Protein AF-A0AAW1MDN5-F1 (afdb_monomer_lite)

Organism: Popillia japonica (NCBI:txid7064)

InterPro domains:
  IPR041094 Brr2, N-terminal helicase PWI domain [PF18149] (1-44)

Radius of gyration: 27.02 Å; chains: 1; bounding box: 22×61×74 Å

Secondary structure (DSSP, 8-state):
-HHHHTSS--HHHHHHHHHHHH-GGGHHHHHHHHHTHHHHHHHHHHHHHHTT---------------PPP---

Foldseek 3Di:
DLCLLLDPDDLVVSLVVCCVVVNPVCVVVSVVCSVCSVVVNVVVVVVVVVVVDPPPPPPPPPPDPPDDDDDDD

Sequence (73 aa):
MFQILASNRSNNELQNELFEMLGFDAFELISEMLDNRKSIVDCGLNLFNSNAKKKPVENGYVKTTRKGPHITS

Structure (mmCIF, N/CA/C/O backbone):
data_AF-A0AAW1MDN5-F1
#
_entry.id   AF-A0AAW1MDN5-F1
#
loop_
_atom_site.group_PDB
_atom_site.id
_atom_site.type_symbol
_atom_site.label_atom_id
_atom_site.label_alt_id
_atom_site.label_comp_id
_atom_site.label_asym_id
_atom_site.label_entity_id
_atom_site.label_seq_id
_atom_site.pdbx_PDB_ins_code
_atom_site.Cartn_x
_atom_site.Cartn_y
_atom_site.Cartn_z
_atom_site.occupancy
_atom_site.B_iso_or_equiv
_atom_site.auth_seq_id
_atom_site.auth_comp_id
_atom_site.auth_asym_id
_atom_site.auth_atom_id
_atom_site.pdbx_PDB_model_num
ATOM 1 N N . MET A 1 1 ? -1.405 4.505 -5.769 1.00 71.88 1 MET A N 1
ATOM 2 C CA . MET A 1 1 ? -1.753 3.242 -5.081 1.00 71.88 1 MET A CA 1
ATOM 3 C C . MET A 1 1 ? -1.008 2.027 -5.632 1.00 71.88 1 MET A C 1
ATOM 5 O O . MET A 1 1 ? -0.123 1.542 -4.947 1.00 71.88 1 MET A O 1
ATOM 9 N N . PHE A 1 2 ? -1.258 1.565 -6.868 1.00 82.44 2 PHE A N 1
ATOM 10 C CA . PHE A 1 2 ? -0.553 0.385 -7.414 1.00 82.44 2 PHE A CA 1
ATOM 11 C C . PHE A 1 2 ? 0.978 0.534 -7.427 1.00 82.44 2 PHE A C 1
ATOM 13 O O . PHE A 1 2 ? 1.686 -0.400 -7.081 1.00 82.44 2 PHE A O 1
ATOM 20 N N . GLN A 1 3 ? 1.492 1.731 -7.733 1.00 85.50 3 GLN A N 1
ATOM 21 C CA . GLN A 1 3 ? 2.933 2.024 -7.703 1.00 85.50 3 GLN A CA 1
ATOM 22 C C . GLN A 1 3 ? 3.570 1.799 -6.321 1.00 85.50 3 GLN A C 1
ATOM 24 O O . GLN A 1 3 ? 4.721 1.387 -6.242 1.00 85.50 3 GLN A O 1
ATOM 29 N N . ILE A 1 4 ? 2.817 2.036 -5.243 1.00 87.50 4 ILE A N 1
ATOM 30 C CA . ILE A 1 4 ? 3.278 1.849 -3.861 1.00 87.50 4 ILE A CA 1
ATOM 31 C C . ILE A 1 4 ? 3.402 0.345 -3.585 1.00 87.50 4 ILE A C 1
ATOM 33 O O . ILE A 1 4 ? 4.471 -0.125 -3.201 1.00 87.50 4 ILE A O 1
ATOM 37 N N . LEU A 1 5 ? 2.371 -0.436 -3.927 1.00 87.88 5 LEU A N 1
ATOM 38 C CA . LEU A 1 5 ? 2.380 -1.900 -3.799 1.00 87.88 5 LEU A CA 1
ATOM 39 C C . LEU A 1 5 ? 3.426 -2.584 -4.696 1.00 87.88 5 LEU A C 1
ATOM 41 O O . LEU A 1 5 ? 4.044 -3.562 -4.279 1.00 87.88 5 LEU A O 1
ATOM 45 N N . ALA A 1 6 ? 3.650 -2.070 -5.905 1.00 87.56 6 ALA A N 1
ATOM 46 C CA . ALA A 1 6 ? 4.623 -2.598 -6.861 1.00 87.56 6 ALA A CA 1
ATOM 47 C C . ALA A 1 6 ? 6.065 -2.114 -6.612 1.00 87.56 6 ALA A C 1
ATOM 49 O O . ALA A 1 6 ? 6.984 -2.572 -7.288 1.00 87.56 6 ALA A O 1
ATOM 50 N N . SER A 1 7 ? 6.282 -1.192 -5.668 1.00 90.75 7 SER A N 1
ATOM 51 C CA . SER A 1 7 ? 7.626 -0.712 -5.324 1.00 90.75 7 SER A CA 1
ATOM 52 C C . SER A 1 7 ? 8.467 -1.826 -4.693 1.00 90.75 7 SER A C 1
ATOM 54 O O . SER A 1 7 ? 7.926 -2.821 -4.230 1.00 90.75 7 SER A O 1
ATOM 56 N N . ASN A 1 8 ? 9.791 -1.668 -4.616 1.00 88.81 8 ASN A N 1
ATOM 57 C CA . ASN A 1 8 ? 10.673 -2.657 -3.978 1.00 88.81 8 ASN A CA 1
ATOM 58 C C . ASN A 1 8 ? 10.807 -2.464 -2.450 1.00 88.81 8 ASN A C 1
ATOM 60 O O . ASN A 1 8 ? 11.713 -3.024 -1.837 1.00 88.81 8 ASN A O 1
ATOM 64 N N . ARG A 1 9 ? 9.938 -1.644 -1.840 1.00 92.00 9 ARG A N 1
ATOM 65 C CA . ARG A 1 9 ? 9.968 -1.340 -0.402 1.00 92.00 9 ARG A CA 1
ATOM 66 C C . ARG A 1 9 ? 9.466 -2.520 0.433 1.00 92.00 9 ARG A C 1
ATOM 68 O O . ARG A 1 9 ? 8.759 -3.414 -0.062 1.00 92.00 9 ARG A O 1
ATOM 75 N N . SER A 1 10 ? 9.852 -2.522 1.706 1.00 92.56 10 SER A N 1
ATOM 76 C CA . SER A 1 10 ? 9.414 -3.524 2.676 1.00 92.56 10 SER A CA 1
ATOM 77 C C . SER A 1 10 ? 7.942 -3.337 3.052 1.00 92.56 10 SER A C 1
ATOM 79 O O . SER A 1 10 ? 7.392 -2.243 2.942 1.00 92.56 10 SER A O 1
ATOM 81 N N . ASN A 1 11 ? 7.289 -4.403 3.526 1.00 90.88 11 ASN A N 1
ATOM 82 C CA . ASN A 1 11 ? 5.884 -4.314 3.929 1.00 90.88 11 ASN A CA 1
ATOM 83 C C . ASN A 1 11 ? 5.664 -3.279 5.044 1.00 90.88 11 ASN A C 1
ATOM 85 O O . ASN A 1 11 ? 4.653 -2.597 4.997 1.00 90.88 11 ASN A O 1
ATOM 89 N N . ASN A 1 12 ? 6.610 -3.112 5.977 1.00 93.19 12 ASN A N 1
ATOM 90 C CA . ASN A 1 12 ? 6.508 -2.133 7.067 1.00 93.19 12 ASN A CA 1
ATOM 91 C C . ASN A 1 12 ? 6.512 -0.688 6.546 1.00 93.19 12 ASN A C 1
ATOM 93 O O . ASN A 1 12 ? 5.693 0.122 6.968 1.00 93.19 12 ASN A O 1
ATOM 97 N N . GLU A 1 13 ? 7.403 -0.374 5.601 1.00 94.25 13 GLU A N 1
ATOM 98 C CA . GLU A 1 13 ? 7.447 0.950 4.965 1.00 94.25 13 GLU A CA 1
ATOM 99 C C . GLU A 1 13 ? 6.153 1.240 4.201 1.00 94.25 13 GLU A C 1
ATOM 101 O O . GLU A 1 13 ? 5.581 2.320 4.328 1.00 94.25 13 GLU A O 1
ATOM 106 N N . LEU A 1 14 ? 5.651 0.253 3.453 1.00 93.44 14 LEU A N 1
ATOM 107 C CA . LEU A 1 14 ? 4.391 0.388 2.725 1.00 93.44 14 LEU A CA 1
ATOM 108 C C . LEU A 1 14 ? 3.202 0.559 3.663 1.00 93.44 14 LEU A C 1
ATOM 110 O O . LEU A 1 14 ? 2.312 1.343 3.363 1.00 93.44 14 LEU A O 1
ATOM 114 N N . GLN A 1 15 ? 3.191 -0.147 4.791 1.00 93.88 15 GLN A N 1
ATOM 115 C CA . GLN A 1 15 ? 2.149 -0.021 5.803 1.00 93.88 15 GLN A CA 1
ATOM 116 C C . GLN A 1 15 ? 2.064 1.414 6.322 1.00 93.88 15 GLN A C 1
ATOM 118 O O . GLN A 1 15 ? 0.977 1.977 6.341 1.00 93.88 15 GLN A O 1
ATOM 123 N N . ASN A 1 16 ? 3.204 2.026 6.659 1.00 93.06 16 ASN A N 1
ATOM 124 C CA . ASN A 1 16 ? 3.251 3.404 7.147 1.00 93.06 16 ASN A CA 1
ATOM 125 C C . ASN A 1 16 ? 2.720 4.398 6.107 1.00 93.06 16 ASN A C 1
ATOM 127 O O . ASN A 1 16 ? 1.853 5.202 6.427 1.00 93.06 16 ASN A O 1
ATOM 131 N N . GLU A 1 17 ? 3.154 4.298 4.849 1.00 93.19 17 GLU A N 1
ATOM 132 C CA . GLU A 1 17 ? 2.643 5.176 3.785 1.00 93.19 17 GLU A CA 1
ATOM 133 C C . GLU A 1 17 ? 1.150 4.964 3.513 1.00 93.19 17 GLU A C 1
ATOM 135 O O . GLU A 1 17 ? 0.412 5.913 3.248 1.00 93.19 17 GLU A O 1
ATOM 140 N N . LEU A 1 18 ? 0.678 3.717 3.590 1.00 93.62 18 LEU A N 1
ATOM 141 C CA . LEU A 1 18 ? -0.739 3.404 3.450 1.00 93.62 18 LEU A CA 1
ATOM 142 C C . LEU A 1 18 ? -1.554 3.966 4.622 1.00 93.62 18 LEU A C 1
ATOM 144 O O . LEU A 1 18 ? -2.633 4.505 4.384 1.00 93.62 18 LEU A O 1
ATOM 148 N N . PHE A 1 19 ? -1.032 3.914 5.850 1.00 93.25 19 PHE A N 1
ATOM 149 C CA . PHE A 1 19 ? -1.656 4.536 7.018 1.00 93.25 19 PHE A CA 1
ATOM 150 C C . PHE A 1 19 ? -1.671 6.060 6.931 1.00 93.25 19 PHE A C 1
ATOM 152 O O . PHE A 1 19 ? -2.678 6.667 7.281 1.00 93.25 19 PHE A O 1
ATOM 159 N N . GLU A 1 20 ? -0.606 6.689 6.436 1.00 93.50 20 GLU A N 1
ATOM 160 C CA . GLU A 1 20 ? -0.565 8.141 6.233 1.00 93.50 20 GLU A CA 1
ATOM 161 C C . GLU A 1 20 ? -1.590 8.608 5.188 1.00 93.50 20 GLU A C 1
ATOM 163 O O . GLU A 1 20 ? -2.185 9.673 5.342 1.00 93.50 20 GLU A O 1
ATOM 168 N N . MET A 1 21 ? -1.837 7.812 4.141 1.00 92.19 21 MET A N 1
ATOM 169 C CA . MET A 1 21 ? -2.803 8.155 3.090 1.00 92.19 21 MET A CA 1
ATOM 170 C C . MET A 1 21 ? -4.257 7.827 3.445 1.00 92.19 21 MET A C 1
ATOM 172 O O . MET A 1 21 ? -5.153 8.595 3.099 1.00 92.19 21 MET A O 1
ATOM 176 N N . LEU A 1 22 ? -4.509 6.657 4.036 1.00 91.75 22 LEU A N 1
ATOM 177 C CA . LEU A 1 22 ? -5.864 6.146 4.281 1.00 91.75 22 LEU A CA 1
ATOM 178 C C . LEU A 1 22 ? -6.350 6.399 5.710 1.00 91.75 22 LEU A C 1
ATOM 180 O O . LEU A 1 22 ? -7.549 6.327 5.966 1.00 91.75 22 LEU A O 1
ATOM 184 N N . GLY A 1 23 ? -5.438 6.695 6.633 1.00 92.19 23 GLY A N 1
ATOM 185 C CA . GLY A 1 23 ? -5.726 6.774 8.056 1.00 92.19 23 GLY A CA 1
ATOM 186 C C . GLY A 1 23 ? -5.744 5.406 8.741 1.00 92.19 23 GLY A C 1
ATOM 187 O O . GLY A 1 23 ? -5.693 4.344 8.117 1.00 92.19 23 GLY A O 1
ATOM 188 N N . PHE A 1 24 ? -5.814 5.445 10.070 1.00 86.50 24 PHE A N 1
ATOM 189 C CA . PHE A 1 24 ? -5.761 4.257 10.924 1.00 86.50 24 PHE A CA 1
ATOM 190 C C . PHE A 1 24 ? -7.015 3.371 10.816 1.00 86.50 24 PHE A C 1
ATOM 192 O O . PHE A 1 24 ? -6.928 2.159 11.002 1.00 86.50 24 PHE A O 1
ATOM 199 N N . ASP A 1 25 ? -8.159 3.947 10.436 1.00 92.12 25 ASP A N 1
ATOM 200 C CA . ASP A 1 25 ? -9.426 3.221 10.262 1.00 92.12 25 ASP A CA 1
ATOM 201 C C . ASP A 1 25 ? -9.359 2.152 9.156 1.00 92.12 25 ASP A C 1
ATOM 203 O O . ASP A 1 25 ? -10.137 1.201 9.151 1.00 92.12 25 ASP A O 1
ATOM 207 N N . ALA A 1 26 ? -8.399 2.267 8.233 1.00 92.12 26 ALA A N 1
ATOM 208 C CA . ALA A 1 26 ? -8.192 1.326 7.137 1.00 92.12 26 ALA A CA 1
ATOM 20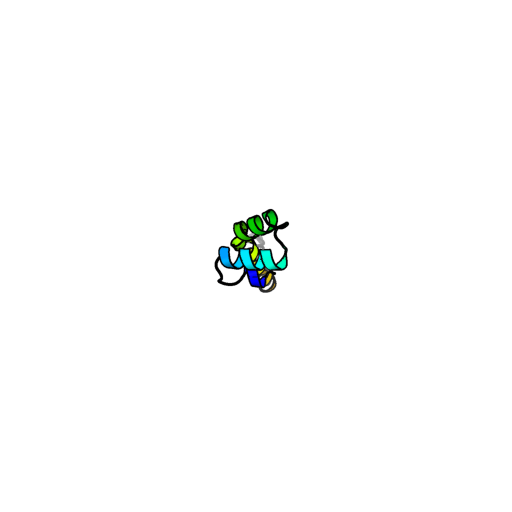9 C C . ALA A 1 26 ? -7.226 0.172 7.478 1.00 92.12 26 ALA A C 1
ATOM 211 O O . ALA A 1 26 ? -6.747 -0.497 6.565 1.00 92.12 26 ALA A O 1
ATOM 212 N N . PHE A 1 27 ? -6.923 -0.079 8.759 1.00 92.31 27 PHE A N 1
ATOM 213 C CA . PHE A 1 27 ? -5.962 -1.108 9.191 1.00 92.31 27 PHE A CA 1
ATOM 214 C C . PHE A 1 27 ? -6.208 -2.483 8.558 1.00 92.31 27 PHE A C 1
ATOM 216 O O . PHE A 1 27 ? -5.287 -3.079 8.000 1.00 92.31 27 PHE A O 1
ATOM 223 N N . GLU A 1 28 ? -7.447 -2.976 8.619 1.00 94.25 28 GLU A N 1
ATOM 224 C CA . GLU A 1 28 ? -7.800 -4.306 8.111 1.00 94.25 28 G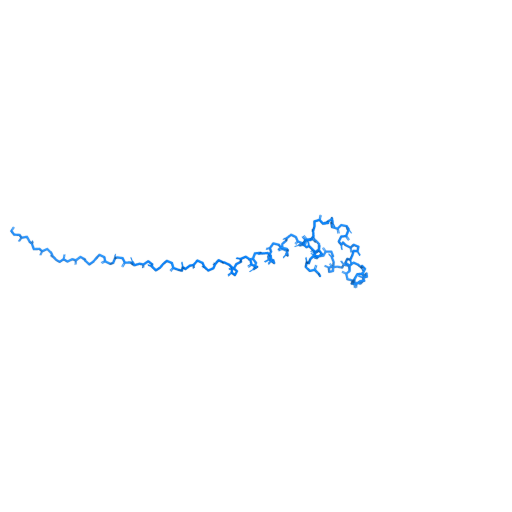LU A CA 1
ATOM 225 C C . GLU A 1 28 ? -7.567 -4.404 6.597 1.00 94.25 28 GLU A C 1
ATOM 227 O O . GLU A 1 28 ? -6.897 -5.325 6.129 1.00 94.25 28 GLU A O 1
ATOM 232 N N . LEU A 1 29 ? -7.992 -3.379 5.851 1.00 93.06 29 LEU A N 1
ATOM 233 C CA . LEU A 1 29 ? -7.771 -3.269 4.409 1.00 93.06 29 LEU A CA 1
ATOM 234 C C . LEU A 1 29 ? -6.277 -3.221 4.061 1.00 93.06 29 LEU A C 1
ATOM 236 O O . LEU A 1 29 ? -5.826 -3.909 3.147 1.00 93.06 29 LEU A O 1
ATOM 240 N N . ILE A 1 30 ? -5.500 -2.405 4.776 1.00 93.38 30 ILE A N 1
ATOM 241 C CA . ILE A 1 30 ? -4.054 -2.267 4.561 1.00 93.38 30 ILE A CA 1
ATOM 242 C C . ILE A 1 30 ? -3.352 -3.603 4.813 1.00 93.38 30 ILE A C 1
ATOM 244 O O . ILE A 1 30 ? -2.494 -4.006 4.025 1.00 93.38 30 ILE A O 1
ATOM 248 N N . SER A 1 31 ? -3.736 -4.300 5.882 1.00 93.50 31 SER A N 1
ATOM 249 C CA . SER A 1 31 ? -3.194 -5.609 6.237 1.00 93.50 31 SER A CA 1
ATOM 250 C C . SER A 1 31 ? -3.472 -6.640 5.140 1.00 93.50 31 SER A C 1
ATOM 252 O O . SER A 1 31 ? -2.538 -7.252 4.619 1.00 93.50 31 SER A O 1
ATOM 254 N N . GLU A 1 32 ? -4.727 -6.755 4.695 1.00 94.12 32 GLU A N 1
ATOM 255 C CA . GLU A 1 32 ? -5.125 -7.693 3.640 1.00 94.12 32 GLU A CA 1
ATOM 256 C C . GLU A 1 32 ? -4.447 -7.381 2.295 1.00 94.12 32 GLU A C 1
ATOM 258 O O . GLU A 1 32 ? -3.989 -8.290 1.591 1.00 94.12 32 GLU A O 1
ATOM 263 N N . MET A 1 33 ? -4.311 -6.095 1.946 1.00 92.88 33 MET A N 1
ATOM 264 C CA . MET A 1 33 ? -3.594 -5.669 0.741 1.00 92.88 33 MET A CA 1
ATOM 265 C C . MET A 1 33 ? -2.110 -6.042 0.780 1.00 92.88 33 MET A C 1
ATOM 267 O O . MET A 1 33 ? -1.551 -6.417 -0.253 1.00 92.88 33 MET A O 1
ATOM 271 N N . LEU A 1 34 ? -1.451 -5.918 1.935 1.00 92.88 34 LEU A N 1
ATOM 272 C CA . LEU A 1 34 ? -0.034 -6.261 2.070 1.00 92.88 34 LEU A CA 1
ATOM 273 C C . LEU A 1 34 ? 0.211 -7.766 2.117 1.00 92.88 34 LEU A C 1
ATOM 275 O O . LEU A 1 34 ? 1.221 -8.215 1.567 1.00 92.88 34 LEU A O 1
ATOM 279 N N . ASP A 1 35 ? -0.704 -8.531 2.711 1.00 94.81 35 ASP A N 1
ATOM 280 C CA . ASP A 1 35 ? -0.649 -9.995 2.724 1.00 94.81 35 ASP A CA 1
ATOM 281 C C . ASP A 1 35 ? -0.782 -10.555 1.296 1.00 94.81 35 ASP A C 1
ATOM 283 O O . ASP A 1 35 ? 0.019 -11.373 0.839 1.00 94.81 35 ASP A O 1
ATOM 287 N N . ASN A 1 36 ? -1.697 -9.980 0.508 1.00 94.06 36 ASN A N 1
ATOM 288 C CA . ASN A 1 36 ? -1.936 -10.367 -0.883 1.00 94.06 36 ASN A CA 1
ATOM 289 C C . ASN A 1 36 ? -1.103 -9.586 -1.915 1.00 94.06 36 ASN A C 1
ATOM 291 O O . ASN A 1 36 ? -1.278 -9.774 -3.123 1.00 94.06 36 ASN A O 1
ATOM 295 N N . ARG A 1 37 ? -0.162 -8.735 -1.481 1.00 92.12 37 ARG A N 1
ATOM 296 C CA . ARG A 1 37 ? 0.588 -7.796 -2.340 1.00 92.12 37 ARG A CA 1
ATOM 297 C C . ARG A 1 37 ? 1.171 -8.452 -3.587 1.00 92.12 37 ARG A C 1
ATOM 299 O O . ARG A 1 37 ? 1.037 -7.917 -4.684 1.00 92.12 37 ARG A O 1
ATOM 306 N N . LYS A 1 38 ? 1.823 -9.607 -3.428 1.00 88.69 38 LYS A N 1
ATOM 307 C CA . LYS A 1 38 ? 2.453 -10.323 -4.549 1.00 88.69 38 LYS A CA 1
ATOM 308 C C . LYS A 1 38 ? 1.424 -10.745 -5.594 1.00 88.69 38 LYS A C 1
ATOM 310 O O . LYS A 1 38 ? 1.660 -10.536 -6.774 1.00 88.69 38 LYS A O 1
ATOM 315 N N . SER A 1 39 ? 0.286 -11.278 -5.153 1.00 91.88 39 SER A N 1
ATOM 316 C CA . SER A 1 39 ? -0.806 -11.701 -6.033 1.00 91.88 39 SER A CA 1
ATOM 317 C C . SER A 1 39 ? -1.416 -10.511 -6.780 1.00 91.88 39 SER A C 1
ATOM 319 O O . SER A 1 39 ? -1.596 -10.564 -7.995 1.00 91.88 39 SER A O 1
ATOM 321 N N . ILE A 1 40 ? -1.647 -9.396 -6.076 1.00 90.25 40 ILE A N 1
ATOM 322 C CA . ILE A 1 40 ? -2.196 -8.160 -6.657 1.00 90.25 40 ILE A CA 1
ATOM 323 C C . ILE A 1 40 ? -1.251 -7.589 -7.724 1.00 90.25 40 ILE A C 1
ATOM 325 O O . ILE A 1 40 ? -1.686 -7.245 -8.825 1.00 90.25 40 ILE A O 1
ATOM 329 N N . VAL A 1 41 ? 0.047 -7.493 -7.413 1.00 90.50 41 VAL A N 1
ATOM 330 C CA . VAL A 1 41 ? 1.062 -6.965 -8.339 1.00 90.50 41 VAL A CA 1
ATOM 331 C C . VAL A 1 41 ? 1.245 -7.891 -9.540 1.00 90.50 41 VAL A C 1
ATOM 333 O O . VAL A 1 41 ? 1.273 -7.407 -10.672 1.00 90.50 41 VAL A O 1
ATOM 336 N N . ASP A 1 42 ? 1.311 -9.203 -9.314 1.00 89.31 42 ASP A N 1
ATOM 337 C CA . ASP A 1 42 ? 1.464 -10.197 -10.377 1.00 89.31 42 ASP A CA 1
ATOM 338 C C . ASP A 1 42 ? 0.247 -10.221 -11.312 1.00 89.31 42 ASP A C 1
ATOM 340 O O . ASP A 1 42 ? 0.409 -10.155 -12.528 1.00 89.31 42 ASP A O 1
ATOM 344 N N . CYS A 1 43 ? -0.980 -10.194 -10.781 1.00 88.19 43 CYS A N 1
ATOM 345 C CA . CYS A 1 43 ? -2.192 -10.083 -11.598 1.00 88.19 43 CYS A CA 1
ATOM 346 C C . CYS A 1 43 ? -2.224 -8.781 -12.407 1.00 88.19 43 CYS A C 1
ATOM 348 O O . CYS A 1 43 ? -2.539 -8.807 -13.598 1.00 88.19 43 CYS A O 1
ATOM 350 N N . GLY A 1 44 ? -1.872 -7.647 -11.792 1.00 85.12 44 GLY A N 1
ATOM 351 C CA . GLY A 1 44 ? -1.808 -6.357 -12.483 1.00 85.12 44 GLY A CA 1
ATOM 352 C C . GLY A 1 44 ? -0.800 -6.364 -13.636 1.00 85.12 44 GLY A C 1
ATOM 353 O O . GLY A 1 44 ? -1.105 -5.897 -14.736 1.00 85.12 44 GLY A O 1
ATOM 354 N N . LEU A 1 45 ? 0.375 -6.957 -13.416 1.00 84.00 45 LEU A N 1
ATOM 355 C CA . LEU A 1 45 ? 1.416 -7.080 -14.433 1.00 84.00 45 LEU A CA 1
ATOM 356 C C . LEU A 1 45 ? 1.032 -8.084 -15.533 1.00 84.00 45 LEU A C 1
ATOM 358 O O . LEU A 1 45 ? 1.221 -7.811 -16.720 1.00 84.00 45 LEU A O 1
ATOM 362 N N . ASN A 1 46 ? 0.439 -9.220 -15.164 1.00 80.38 46 ASN A N 1
ATOM 363 C CA . ASN A 1 46 ? -0.020 -10.242 -16.101 1.00 80.38 46 ASN A CA 1
ATOM 364 C C . ASN A 1 46 ? -1.187 -9.755 -16.966 1.00 80.38 46 ASN A C 1
ATOM 366 O O . ASN A 1 46 ? -1.220 -10.070 -18.156 1.00 80.38 46 ASN A O 1
ATOM 370 N N . LEU A 1 47 ? -2.099 -8.937 -16.434 1.00 74.31 47 LEU A N 1
ATOM 371 C CA . LEU A 1 47 ? -3.151 -8.291 -17.225 1.00 74.31 47 LEU A CA 1
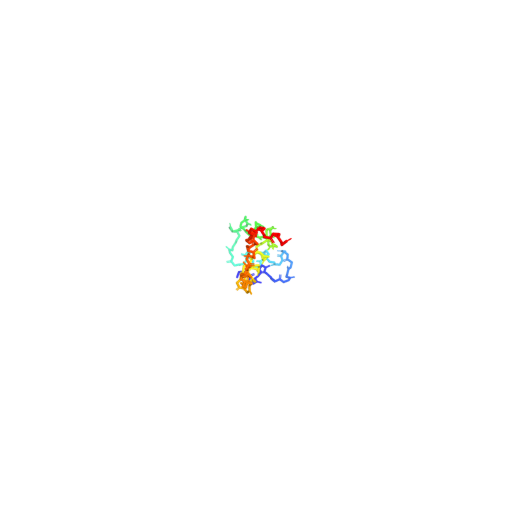ATOM 372 C C . LEU A 1 47 ? -2.557 -7.330 -18.265 1.00 74.31 47 LEU A C 1
ATOM 374 O O . LEU A 1 47 ? -2.978 -7.325 -19.426 1.00 74.31 47 LEU A O 1
ATOM 378 N N . PHE A 1 48 ? -1.537 -6.562 -17.878 1.00 69.06 48 PHE A N 1
ATOM 379 C CA . PHE A 1 48 ? -0.829 -5.670 -18.797 1.00 69.06 48 PHE A CA 1
ATOM 380 C C . PHE A 1 48 ? -0.135 -6.460 -19.918 1.00 69.06 48 PHE A C 1
ATOM 382 O O . PHE A 1 48 ? -0.276 -6.145 -21.100 1.00 69.06 48 PHE A O 1
ATOM 389 N N . ASN A 1 49 ? 0.532 -7.559 -19.560 1.00 66.81 49 ASN A N 1
ATOM 390 C CA . ASN A 1 49 ? 1.260 -8.412 -20.500 1.00 66.81 49 ASN A CA 1
ATOM 391 C C . ASN A 1 49 ? 0.345 -9.272 -21.392 1.00 66.81 49 ASN A C 1
ATOM 393 O O . ASN A 1 49 ? 0.723 -9.615 -22.514 1.00 66.81 49 ASN A O 1
ATOM 397 N N . SER A 1 50 ? -0.864 -9.611 -20.936 1.00 62.44 50 SER A N 1
ATOM 398 C CA . SER A 1 50 ? -1.825 -10.428 -21.697 1.00 62.44 50 SER A CA 1
ATOM 399 C C . SER A 1 50 ? -2.380 -9.697 -22.923 1.00 62.44 50 SER A C 1
ATOM 401 O O . SER A 1 50 ? -2.643 -10.326 -23.947 1.00 62.44 50 SER A O 1
ATOM 403 N N . ASN A 1 51 ? -2.459 -8.364 -22.881 1.00 56.56 51 ASN A N 1
ATOM 404 C CA . ASN A 1 51 ? -2.836 -7.556 -24.044 1.00 56.56 51 ASN A CA 1
ATOM 405 C C . ASN A 1 51 ? -1.784 -7.597 -25.173 1.00 56.56 51 ASN A C 1
ATOM 407 O O . ASN A 1 51 ? -2.126 -7.374 -26.333 1.00 56.56 51 ASN A O 1
ATOM 411 N N . ALA A 1 52 ? -0.528 -7.947 -24.869 1.00 57.56 52 ALA A N 1
ATOM 412 C CA . ALA A 1 52 ? 0.554 -8.058 -25.851 1.00 57.56 52 ALA A CA 1
ATOM 413 C C . ALA A 1 52 ? 0.664 -9.451 -26.506 1.00 57.56 52 ALA A C 1
ATOM 415 O O . ALA A 1 52 ? 1.419 -9.627 -27.461 1.00 57.56 52 ALA A O 1
ATOM 416 N N . LYS A 1 53 ? -0.086 -10.455 -26.029 1.00 52.62 53 LYS A N 1
ATOM 417 C CA . LYS A 1 53 ? -0.038 -11.832 -26.547 1.00 52.62 53 LYS A CA 1
ATOM 418 C C . LYS A 1 53 ? -1.361 -12.257 -27.185 1.00 52.62 53 LYS A C 1
ATOM 420 O O . LYS A 1 53 ? -1.890 -13.319 -26.874 1.00 52.62 53 LYS A O 1
ATOM 425 N N . LYS A 1 54 ? -1.851 -11.505 -28.175 1.00 54.56 54 LYS A N 1
ATOM 426 C CA . LYS A 1 54 ? -2.607 -12.153 -29.260 1.00 54.56 54 LYS A CA 1
ATOM 427 C C . LYS A 1 54 ? -1.592 -12.862 -30.154 1.00 54.56 54 LYS A C 1
ATOM 429 O O . LYS A 1 54 ? -1.088 -12.277 -31.106 1.00 54.56 54 LYS A O 1
ATOM 434 N N . LYS A 1 55 ? -1.260 -14.119 -29.841 1.00 49.44 55 LYS A N 1
ATOM 435 C CA . LYS A 1 55 ? -0.737 -15.003 -30.890 1.00 49.44 55 LYS A CA 1
ATOM 436 C C . LYS A 1 55 ? -1.825 -15.070 -31.971 1.00 49.44 55 LYS A C 1
ATOM 438 O O . LYS A 1 55 ? -2.981 -15.302 -31.605 1.00 49.44 55 LYS A O 1
ATOM 443 N N . PRO A 1 56 ? -1.512 -14.848 -33.258 1.00 48.72 56 PRO A N 1
ATOM 444 C CA . PRO A 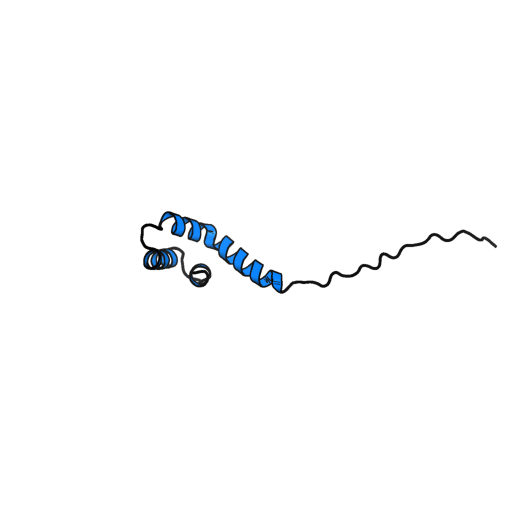1 56 ? -2.436 -15.201 -34.319 1.00 48.72 56 PRO A CA 1
ATOM 445 C C . PRO A 1 56 ? -2.786 -16.672 -34.123 1.00 48.72 56 PRO A C 1
ATOM 447 O O . PRO A 1 56 ? -1.894 -17.501 -33.939 1.00 48.72 56 PRO A O 1
ATOM 450 N N . VAL A 1 57 ? -4.079 -16.973 -34.094 1.00 56.50 57 VAL A N 1
ATOM 451 C CA . VAL A 1 57 ? -4.566 -18.339 -34.238 1.0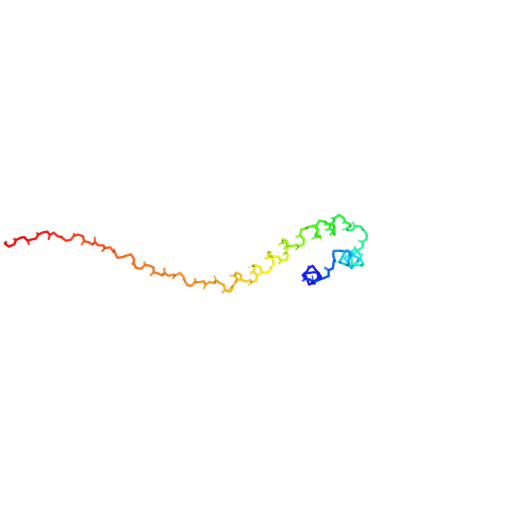0 56.50 57 VAL A CA 1
ATOM 452 C C . VAL A 1 57 ? -3.922 -18.887 -35.511 1.00 56.50 57 VAL A C 1
ATOM 454 O O . VAL A 1 57 ? -4.149 -18.372 -36.604 1.00 56.50 57 VAL A O 1
ATOM 457 N N . GLU A 1 58 ? -3.045 -19.874 -35.350 1.00 52.19 58 GLU A N 1
ATOM 458 C CA . GLU A 1 58 ? -2.537 -20.687 -36.443 1.00 52.19 58 GLU A CA 1
ATOM 459 C C . GLU A 1 58 ? -3.751 -21.385 -37.062 1.00 52.19 58 GLU A C 1
ATOM 461 O O . GLU A 1 58 ? -4.319 -22.306 -36.476 1.00 52.19 58 GLU A O 1
ATOM 466 N N . ASN A 1 59 ? -4.207 -20.891 -38.218 1.00 50.22 59 ASN A N 1
ATOM 467 C CA . ASN A 1 59 ? -5.212 -21.565 -39.030 1.00 50.22 59 ASN A CA 1
ATOM 468 C C . ASN A 1 59 ? -4.624 -22.903 -39.496 1.00 50.22 59 ASN A C 1
ATOM 470 O O . ASN A 1 59 ? -3.997 -23.003 -40.553 1.00 50.22 59 ASN A O 1
ATOM 474 N N . GLY A 1 60 ? -4.832 -23.938 -38.685 1.00 47.50 60 GLY A N 1
ATOM 475 C CA . GLY A 1 60 ? -4.590 -25.319 -39.051 1.00 47.50 60 GLY A CA 1
ATOM 476 C C . GLY A 1 60 ? -5.481 -25.689 -40.231 1.00 47.50 60 GLY A C 1
ATOM 477 O O . GLY A 1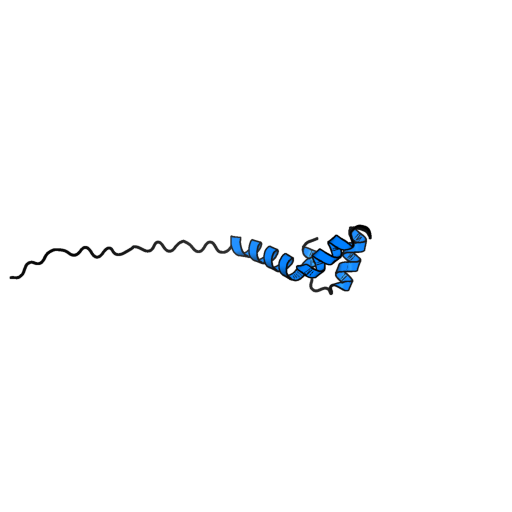 60 ? -6.669 -25.961 -40.071 1.00 47.50 60 GLY A O 1
ATOM 478 N N . TYR A 1 61 ? -4.906 -25.724 -41.431 1.00 47.03 61 TYR A N 1
ATOM 479 C CA . TYR A 1 61 ? -5.492 -26.470 -42.535 1.00 47.03 61 TYR A CA 1
ATOM 480 C C . TYR A 1 61 ? -5.504 -27.948 -42.136 1.00 47.03 61 TYR A C 1
ATOM 482 O O . TYR A 1 61 ? -4.504 -28.656 -42.268 1.00 47.03 61 TYR A O 1
ATOM 490 N N . VAL A 1 62 ? -6.646 -28.418 -41.633 1.00 55.50 62 VAL A N 1
ATOM 491 C CA . VAL A 1 62 ? -6.934 -29.845 -41.492 1.00 55.50 62 VAL A CA 1
ATOM 492 C C . VAL A 1 62 ? -6.890 -30.446 -42.897 1.00 55.50 62 VAL A C 1
ATOM 494 O O . VAL A 1 62 ? -7.808 -30.270 -43.699 1.00 55.50 62 VAL A O 1
ATOM 497 N N . LYS A 1 63 ? -5.797 -31.141 -43.226 1.00 48.16 63 LYS A N 1
ATOM 498 C CA . LYS A 1 63 ? -5.710 -31.953 -44.441 1.00 48.16 63 LYS A CA 1
ATOM 499 C C . LYS A 1 63 ? -6.679 -33.122 -44.285 1.00 48.16 63 LYS A C 1
ATOM 501 O O . LYS A 1 63 ? -6.366 -34.124 -43.650 1.00 48.16 63 LYS A O 1
ATOM 506 N N . THR A 1 64 ? -7.871 -32.980 -44.852 1.00 51.75 64 THR A N 1
ATOM 507 C CA . THR A 1 64 ? -8.814 -34.085 -45.008 1.00 51.75 64 THR A CA 1
ATOM 508 C C . THR A 1 64 ? -8.253 -35.043 -46.058 1.00 51.75 64 THR A C 1
ATOM 510 O O . THR A 1 64 ? -8.229 -34.753 -47.253 1.00 51.75 64 THR A O 1
ATOM 513 N N . THR A 1 65 ? -7.744 -36.195 -45.626 1.00 49.06 65 THR A N 1
ATOM 514 C CA . THR A 1 65 ? -7.382 -37.285 -46.533 1.00 49.06 65 THR A CA 1
ATOM 515 C C . THR A 1 65 ? -8.670 -37.941 -47.026 1.00 49.06 65 THR A C 1
ATOM 517 O O . THR A 1 65 ? -9.253 -38.814 -46.387 1.00 49.06 65 THR A O 1
ATOM 520 N N . ARG A 1 66 ? -9.167 -37.487 -48.180 1.00 44.72 66 ARG A N 1
ATOM 521 C CA . ARG A 1 66 ? -10.236 -38.183 -48.902 1.00 44.72 66 ARG A CA 1
ATOM 522 C C . ARG A 1 66 ? -9.663 -39.499 -49.433 1.00 44.72 66 ARG A C 1
ATOM 524 O O . ARG A 1 66 ? -8.831 -39.485 -50.335 1.00 44.72 66 ARG A O 1
ATOM 531 N N . LYS A 1 67 ? -10.091 -40.631 -48.865 1.00 57.72 67 LYS A N 1
ATOM 532 C CA . LYS A 1 67 ? -9.887 -41.956 -49.467 1.00 57.72 67 LYS A CA 1
ATOM 533 C C . LYS A 1 67 ? -10.622 -41.978 -50.814 1.00 57.72 67 LYS A C 1
ATOM 535 O O . LYS A 1 67 ? -11.849 -41.991 -50.833 1.00 57.72 67 LYS A O 1
ATOM 540 N N . GLY A 1 68 ? -9.881 -41.915 -51.919 1.00 52.06 68 GLY A N 1
ATOM 541 C CA . GLY A 1 68 ? -10.401 -42.188 -53.262 1.00 52.06 68 GLY A CA 1
ATOM 542 C C . GLY A 1 68 ? -10.438 -43.700 -53.536 1.00 52.06 68 GLY A C 1
ATOM 543 O O . GLY A 1 68 ? -9.657 -44.428 -52.917 1.00 52.06 68 GLY A O 1
ATOM 544 N N . PRO A 1 69 ? -11.337 -44.198 -54.406 1.00 58.34 69 PRO A N 1
ATOM 545 C CA . PRO A 1 69 ? -11.530 -45.626 -54.611 1.00 58.34 69 PRO A CA 1
ATOM 546 C C . PRO A 1 69 ? -10.412 -46.252 -55.448 1.00 58.34 69 PRO A C 1
ATOM 548 O O . PRO A 1 69 ? -9.821 -45.624 -56.323 1.00 58.34 69 PRO A O 1
ATOM 551 N N . HIS A 1 70 ? -10.187 -47.528 -55.156 1.00 54.03 70 HIS A N 1
ATOM 552 C CA . HIS A 1 70 ? -9.329 -48.474 -55.856 1.00 54.03 70 HIS A CA 1
ATOM 553 C C . HIS A 1 70 ? -9.659 -48.544 -57.359 1.00 54.03 70 HIS A C 1
ATOM 555 O O . HIS A 1 70 ? -10.819 -48.728 -57.724 1.00 54.03 70 HIS A O 1
ATOM 561 N N . ILE A 1 71 ? -8.635 -48.504 -58.213 1.00 62.31 71 ILE A N 1
ATOM 562 C CA . ILE A 1 71 ? -8.677 -49.103 -59.553 1.00 62.31 71 ILE A CA 1
ATOM 563 C C . ILE A 1 71 ? -7.374 -49.880 -59.727 1.00 62.31 71 ILE A C 1
ATOM 565 O O . ILE A 1 71 ? -6.293 -49.300 -59.780 1.00 62.31 71 ILE A O 1
ATOM 569 N N . THR A 1 72 ? -7.493 -51.204 -59.706 1.00 57.81 72 THR A N 1
ATOM 570 C CA . THR A 1 72 ? -6.418 -52.152 -60.009 1.00 57.81 72 THR A CA 1
ATOM 571 C C . THR A 1 72 ? -6.422 -52.371 -61.520 1.00 57.81 72 THR A C 1
ATOM 573 O O . THR A 1 72 ? -7.489 -52.634 -62.075 1.00 57.81 72 THR A O 1
ATOM 576 N N . SER A 1 73 ? -5.267 -52.204 -62.170 1.00 49.78 73 SER A N 1
ATOM 577 C CA . SER A 1 73 ? -5.038 -52.637 -63.557 1.00 49.78 73 SER A CA 1
ATOM 578 C C . SER A 1 73 ? -4.718 -54.121 -63.626 1.00 49.78 73 SER A C 1
ATOM 580 O O . SER A 1 73 ? -4.120 -54.630 -62.651 1.00 49.78 73 SER A O 1
#

pLDDT: mean 77.38, std 17.95, range [44.72, 94.81]